Protein AF-H3Z9Z3-F1 (afdb_monomer_lite)

Organism: NCBI:txid1129374

Secondary structure (DSSP, 8-state):
----------TTHHHHHHHHH-SSTTHHHHHHHHHT--HHHHHHHHHTT---HHHHHHHHHHHHTT--SSGGGTT-EE-TTSPEEETTEEE-HHHHHHHHHHHHHHHHHHHHHHHHHHHHHHHHHSHHHHHHHHHHHHHHHHHHHHT--

Foldseek 3Di:
DPPPPPPDLDVCLLVLLCQVQNDDPCSLVVVCVVVVHDSVLSVCCNVVVPHDPVSSVVSVCVFAVNFDCDDQSVQWRQHPVRWIDHPVGIHHPVCVVCVVVVVVVVVVVVVVVVVVVVVVVCVCVDPVVVVVVVVVVVVVVVVVVVVVD

Structure (mmCIF, N/CA/C/O backbone):
data_AF-H3Z9Z3-F1
#
_entry.id   AF-H3Z9Z3-F1
#
loop_
_atom_site.group_PDB
_atom_site.id
_atom_site.type_symbol
_atom_site.label_atom_id
_atom_site.label_alt_id
_atom_site.label_comp_id
_atom_site.label_asym_id
_atom_site.label_entity_id
_atom_site.label_seq_id
_atom_site.pdbx_PDB_ins_code
_atom_site.Cartn_x
_atom_site.Cartn_y
_atom_site.Cartn_z
_atom_site.occupancy
_atom_site.B_iso_or_equiv
_atom_site.auth_seq_id
_atom_site.auth_comp_id
_atom_site.auth_asym_id
_atom_site.auth_atom_id
_atom_site.pdbx_PDB_model_num
ATOM 1 N N . MET A 1 1 ? -8.797 9.678 -35.493 1.00 38.34 1 MET A N 1
ATOM 2 C CA . MET A 1 1 ? -8.527 10.372 -34.212 1.00 38.34 1 MET A CA 1
ATOM 3 C C . MET A 1 1 ? -7.185 9.886 -33.661 1.00 38.34 1 MET A C 1
ATOM 5 O O . MET A 1 1 ? -7.120 8.778 -33.148 1.00 38.34 1 MET A O 1
ATOM 9 N N . LYS A 1 2 ? -6.082 10.631 -33.847 1.00 37.09 2 LYS A N 1
ATOM 10 C CA . LYS A 1 2 ? -4.779 10.261 -33.259 1.00 37.09 2 LYS A CA 1
ATOM 11 C C . LYS A 1 2 ? -4.826 10.615 -31.774 1.00 37.09 2 LYS A C 1
ATOM 13 O O . LYS A 1 2 ? -4.797 11.794 -31.435 1.00 37.09 2 LYS A O 1
ATOM 18 N N . LEU A 1 3 ? -4.938 9.612 -30.905 1.00 43.47 3 LEU A N 1
ATOM 19 C CA . LEU A 1 3 ? -4.758 9.795 -29.466 1.00 43.47 3 LEU A CA 1
ATOM 20 C C . LEU A 1 3 ? -3.343 10.339 -29.243 1.00 43.47 3 LEU A C 1
ATOM 22 O O . LEU A 1 3 ? -2.363 9.605 -29.350 1.00 43.47 3 LEU A O 1
ATOM 26 N N . GLN A 1 4 ? -3.229 11.642 -28.987 1.00 45.59 4 GLN A N 1
ATOM 27 C CA . GLN A 1 4 ? -1.973 12.241 -28.559 1.00 45.59 4 GLN A CA 1
ATOM 28 C C . GLN A 1 4 ? -1.723 11.794 -27.124 1.00 45.59 4 GLN A C 1
ATOM 30 O O . GLN A 1 4 ? -2.246 12.350 -26.159 1.00 45.59 4 GLN A O 1
ATOM 35 N N . LEU A 1 5 ? -0.954 10.720 -26.994 1.00 51.69 5 LEU A N 1
ATOM 36 C CA . LEU A 1 5 ? -0.520 10.193 -25.716 1.00 51.69 5 LEU A CA 1
ATOM 37 C C . LEU A 1 5 ? 0.495 11.182 -25.137 1.00 51.69 5 LEU A C 1
ATOM 39 O O . LEU A 1 5 ? 1.680 11.120 -25.461 1.00 51.69 5 LEU A O 1
ATOM 43 N N . LYS A 1 6 ? 0.027 12.132 -24.316 1.00 54.31 6 LYS A N 1
ATOM 44 C CA . LYS A 1 6 ? 0.922 13.041 -23.593 1.00 54.31 6 LYS A CA 1
ATOM 45 C C . LYS A 1 6 ? 1.891 12.200 -22.767 1.00 54.31 6 LYS A C 1
ATOM 47 O O . LYS A 1 6 ? 1.476 11.326 -22.003 1.00 54.31 6 LYS A O 1
ATOM 52 N N . LYS A 1 7 ? 3.186 12.456 -22.945 1.00 54.28 7 LYS A N 1
ATOM 53 C CA . LYS A 1 7 ? 4.236 11.853 -22.134 1.00 54.28 7 LYS A CA 1
ATOM 54 C C . LYS A 1 7 ? 4.130 12.455 -20.738 1.00 54.28 7 LYS A C 1
ATOM 56 O O . LYS A 1 7 ? 4.569 13.576 -20.513 1.00 54.28 7 LYS A O 1
ATOM 61 N N . GLN A 1 8 ? 3.483 11.741 -19.824 1.00 57.47 8 GLN A N 1
ATOM 62 C CA . GLN A 1 8 ? 3.612 12.058 -18.410 1.00 57.47 8 GLN A CA 1
ATOM 63 C C . GLN A 1 8 ? 5.041 11.700 -18.017 1.00 57.47 8 GLN A C 1
ATOM 65 O O . GLN A 1 8 ? 5.451 10.548 -18.148 1.00 57.47 8 GLN A O 1
ATOM 70 N N . VAL A 1 9 ? 5.820 12.709 -17.634 1.00 54.09 9 VAL A N 1
ATOM 71 C CA . VAL A 1 9 ? 7.149 12.512 -17.061 1.00 54.09 9 VAL A CA 1
ATOM 72 C C . VAL A 1 9 ? 6.914 12.072 -15.625 1.00 54.09 9 VAL A C 1
ATOM 74 O O . VAL A 1 9 ? 6.745 12.901 -14.737 1.00 54.09 9 VAL A O 1
ATOM 77 N N . LEU A 1 10 ? 6.790 10.764 -15.415 1.00 55.00 10 LEU A N 1
ATOM 78 C CA . LEU A 1 10 ? 6.836 10.211 -14.070 1.00 55.00 10 LEU A CA 1
ATOM 79 C C . LEU A 1 10 ? 8.318 10.122 -13.672 1.00 55.00 10 LEU A C 1
ATOM 81 O O . LEU A 1 10 ? 9.104 9.555 -14.435 1.00 55.00 10 LEU A O 1
ATOM 85 N N . PRO A 1 11 ? 8.724 10.680 -12.520 1.00 59.44 11 PRO A N 1
ATOM 86 C CA . PRO A 1 11 ? 10.130 10.738 -12.112 1.00 59.44 11 PRO A CA 1
ATOM 87 C C . PRO A 1 11 ? 10.759 9.359 -11.828 1.00 59.44 11 PRO A C 1
ATOM 89 O O . PRO A 1 11 ? 11.976 9.256 -11.712 1.00 59.44 11 PRO A O 1
ATOM 92 N N . GLU A 1 12 ? 9.967 8.288 -11.803 1.00 73.38 12 GLU A N 1
ATOM 93 C CA . GLU A 1 12 ? 10.332 6.982 -11.240 1.00 73.38 12 GLU A CA 1
ATOM 94 C C . GLU A 1 12 ? 10.665 5.902 -12.292 1.00 73.38 12 GLU A C 1
ATOM 96 O O . GLU A 1 12 ? 10.651 4.711 -11.980 1.00 73.38 12 GLU A O 1
ATOM 101 N N . PHE A 1 13 ? 10.956 6.243 -13.559 1.00 82.44 13 PHE A N 1
ATOM 102 C CA . PHE A 1 13 ? 11.245 5.201 -14.563 1.00 82.44 13 PHE A CA 1
ATOM 103 C C . PHE A 1 13 ? 12.455 4.337 -14.192 1.00 82.44 13 PHE A C 1
ATOM 105 O O . PHE A 1 13 ? 12.391 3.120 -14.359 1.00 82.44 13 PHE A O 1
ATOM 112 N N . ALA A 1 14 ? 13.513 4.924 -13.629 1.00 83.81 14 ALA A N 1
ATOM 113 C CA . ALA A 1 14 ? 14.660 4.165 -13.132 1.00 83.81 14 ALA A CA 1
ATOM 114 C C . ALA A 1 14 ? 14.273 3.140 -12.046 1.00 83.81 14 ALA A C 1
ATOM 116 O O . ALA A 1 14 ? 14.761 2.010 -12.067 1.00 83.81 14 ALA A O 1
ATOM 117 N N . GLU A 1 15 ? 13.359 3.495 -11.140 1.00 82.75 15 GLU A N 1
ATOM 118 C CA . GLU A 1 15 ? 12.882 2.603 -10.079 1.00 82.75 15 GLU A CA 1
ATOM 119 C C . GLU A 1 15 ? 12.026 1.468 -10.642 1.00 82.75 15 GLU A C 1
ATOM 121 O O . GLU A 1 15 ? 12.276 0.301 -10.340 1.00 82.75 15 GLU A O 1
ATOM 126 N N . MET A 1 16 ? 11.077 1.788 -11.530 1.00 83.50 16 MET A N 1
ATOM 127 C CA . MET A 1 16 ? 10.255 0.789 -12.227 1.00 83.50 16 MET A CA 1
ATOM 128 C C . MET A 1 16 ? 11.123 -0.187 -13.030 1.00 83.50 16 MET A C 1
ATOM 130 O O . MET A 1 16 ? 10.877 -1.394 -13.048 1.00 83.50 16 MET A O 1
ATOM 134 N N . TYR A 1 17 ? 12.162 0.339 -13.680 1.00 86.62 17 TYR A N 1
ATOM 135 C CA . TYR A 1 17 ? 13.111 -0.437 -14.464 1.00 86.62 17 TYR A CA 1
ATOM 136 C C . TYR A 1 17 ? 13.897 -1.418 -13.587 1.00 86.62 17 TYR A C 1
ATOM 138 O O . TYR A 1 17 ? 13.993 -2.599 -13.918 1.00 86.62 17 TYR A O 1
ATOM 146 N N . VAL A 1 18 ? 14.421 -0.960 -12.447 1.00 85.88 18 VAL A N 1
ATOM 147 C CA . VAL A 1 18 ? 15.134 -1.825 -11.492 1.00 85.88 18 VAL A CA 1
ATOM 148 C C . VAL A 1 18 ? 14.194 -2.847 -10.859 1.00 85.88 18 VAL A C 1
ATOM 150 O O . VAL A 1 18 ? 14.582 -4.000 -10.690 1.00 85.88 18 VAL A O 1
ATOM 153 N N . ALA A 1 19 ? 12.955 -2.466 -10.552 1.00 81.69 19 ALA A N 1
ATOM 154 C CA . ALA A 1 19 ? 11.967 -3.386 -10.004 1.00 81.69 19 ALA A CA 1
ATOM 155 C C . ALA A 1 19 ? 11.630 -4.532 -10.975 1.00 81.69 19 ALA A C 1
ATOM 157 O O . ALA A 1 19 ? 11.471 -5.668 -10.534 1.00 81.69 19 ALA A O 1
ATOM 158 N N . CYS A 1 20 ? 11.565 -4.259 -12.285 1.00 82.12 20 CYS A N 1
ATOM 159 C CA . CYS A 1 20 ? 11.244 -5.277 -13.290 1.00 82.12 20 CYS A CA 1
ATOM 160 C C . CYS A 1 20 ? 12.456 -6.128 -13.707 1.00 82.12 20 CYS A C 1
ATOM 162 O O . CYS A 1 20 ? 12.311 -7.331 -13.907 1.00 82.12 20 CYS A O 1
ATOM 164 N N . PHE A 1 21 ? 13.644 -5.529 -13.851 1.00 85.31 21 PHE A N 1
ATOM 165 C CA . PHE A 1 21 ? 14.823 -6.200 -14.432 1.00 85.31 21 PHE A CA 1
ATOM 166 C C . PHE A 1 21 ? 15.957 -6.481 -13.432 1.00 85.31 21 PHE A C 1
ATOM 168 O O . PHE A 1 21 ? 16.957 -7.107 -13.791 1.00 85.31 21 PHE A O 1
ATOM 175 N N . GLY A 1 22 ? 15.819 -6.044 -12.179 1.00 82.25 22 GLY A N 1
ATOM 176 C CA . GLY A 1 22 ? 16.787 -6.256 -11.104 1.00 82.25 22 GLY A CA 1
ATOM 177 C C . GLY A 1 22 ? 17.935 -5.238 -11.051 1.00 82.25 22 GLY A C 1
ATOM 178 O O . GLY A 1 22 ? 18.039 -4.301 -11.844 1.00 82.25 22 GLY A O 1
ATOM 179 N N . VAL A 1 23 ? 18.817 -5.428 -10.062 1.00 76.62 23 VAL A N 1
ATOM 180 C CA . VAL A 1 23 ? 19.912 -4.494 -9.716 1.00 76.62 23 VAL A CA 1
ATOM 181 C C . VAL A 1 23 ? 21.252 -4.874 -10.378 1.00 76.62 23 VAL A C 1
ATOM 183 O O . VAL A 1 23 ? 22.066 -4.003 -10.680 1.00 76.62 23 VAL A O 1
ATOM 186 N N . TRP A 1 24 ? 21.469 -6.169 -10.634 1.00 70.44 24 TRP A N 1
ATOM 187 C CA . TRP A 1 24 ? 22.733 -6.783 -11.078 1.00 70.44 24 TRP A CA 1
ATOM 188 C C . TRP A 1 24 ? 23.035 -6.552 -12.581 1.00 70.44 24 TRP A C 1
ATOM 190 O O . TRP A 1 24 ? 22.131 -6.198 -13.342 1.00 70.44 24 TRP A O 1
ATOM 200 N N . PRO A 1 25 ? 24.292 -6.730 -13.060 1.00 76.38 25 PRO A N 1
ATOM 201 C CA . PRO A 1 25 ? 24.824 -6.055 -14.258 1.00 76.38 25 PRO A CA 1
ATOM 202 C C . PRO A 1 25 ? 24.128 -6.410 -15.577 1.00 76.38 25 PRO A C 1
ATOM 204 O O . PRO A 1 25 ? 24.308 -5.719 -16.573 1.00 76.38 25 PRO A O 1
ATOM 207 N N . LYS A 1 26 ? 23.301 -7.459 -15.591 1.00 83.75 26 LYS A N 1
ATOM 208 C CA . LYS A 1 26 ? 22.550 -7.912 -16.767 1.00 83.75 26 LYS A CA 1
ATOM 209 C C . LYS A 1 26 ? 21.200 -7.206 -16.958 1.00 83.75 26 LYS A C 1
ATOM 211 O O . LYS A 1 26 ? 20.513 -7.520 -17.925 1.00 83.75 26 LYS A O 1
ATOM 216 N N . LYS A 1 27 ? 20.819 -6.248 -16.101 1.00 86.69 27 LYS A N 1
ATOM 217 C CA . LYS A 1 27 ? 19.531 -5.529 -16.203 1.00 86.69 27 LYS A CA 1
ATOM 218 C C . LYS A 1 27 ? 19.295 -4.890 -17.579 1.00 86.69 27 LYS A C 1
ATOM 220 O O . LYS A 1 27 ? 18.191 -4.961 -18.107 1.00 86.69 27 LYS A O 1
ATOM 225 N N . HIS A 1 28 ? 20.342 -4.331 -18.195 1.00 90.94 28 HIS A N 1
ATOM 226 C CA . HIS A 1 28 ? 20.244 -3.699 -19.514 1.00 90.94 28 HIS A CA 1
ATOM 227 C C . HIS A 1 28 ? 20.055 -4.714 -20.632 1.00 90.94 28 HIS A C 1
ATOM 229 O O . HIS A 1 28 ? 19.217 -4.499 -21.504 1.00 90.94 28 HIS A O 1
ATOM 235 N N . LYS A 1 29 ? 20.771 -5.839 -20.564 1.00 90.50 29 LYS A N 1
ATOM 236 C CA . LYS A 1 29 ? 20.614 -6.956 -21.493 1.00 90.50 29 LYS A CA 1
ATOM 237 C C . LYS A 1 29 ? 19.209 -7.561 -21.424 1.00 90.50 29 LYS A C 1
ATOM 239 O O . LYS A 1 29 ? 18.590 -7.759 -22.461 1.00 90.50 29 LYS A O 1
ATOM 244 N N . LEU A 1 30 ? 18.688 -7.782 -20.216 1.00 88.69 30 LEU A N 1
ATOM 245 C CA . LEU A 1 30 ? 17.333 -8.306 -20.007 1.00 88.69 30 LEU A CA 1
ATOM 246 C C . LEU A 1 30 ? 16.264 -7.349 -20.543 1.00 88.69 30 LEU A C 1
ATOM 248 O O . LEU A 1 30 ? 15.350 -7.772 -21.242 1.00 88.69 30 LEU A O 1
ATOM 252 N N . ALA A 1 31 ? 16.397 -6.050 -20.274 1.00 89.00 31 ALA A N 1
ATOM 253 C CA . ALA A 1 31 ? 15.475 -5.056 -20.811 1.00 89.00 31 ALA A CA 1
ATOM 254 C C . ALA A 1 31 ? 15.570 -4.931 -22.341 1.00 89.00 31 ALA A C 1
ATOM 256 O O . ALA A 1 31 ? 14.557 -4.732 -23.006 1.00 89.00 31 ALA A O 1
ATOM 257 N N . ALA A 1 32 ? 16.775 -5.033 -22.902 1.00 91.69 32 ALA A N 1
ATOM 258 C CA . ALA A 1 32 ? 17.015 -4.999 -24.341 1.00 91.69 32 ALA A CA 1
ATOM 259 C C . ALA A 1 32 ? 16.338 -6.174 -25.057 1.00 91.69 32 ALA A C 1
ATOM 261 O O . ALA A 1 32 ? 15.613 -5.960 -26.026 1.00 91.69 32 ALA A O 1
ATOM 262 N N . GLU A 1 33 ? 16.507 -7.385 -24.526 1.00 91.88 33 GLU A N 1
ATOM 263 C CA . GLU A 1 33 ? 15.835 -8.596 -25.004 1.00 91.88 33 GLU A CA 1
ATOM 264 C C . GLU A 1 33 ? 14.312 -8.482 -24.867 1.00 91.88 33 GLU A C 1
ATOM 266 O O . GLU A 1 33 ? 13.584 -8.744 -25.821 1.00 91.88 33 GLU A O 1
ATOM 271 N N . PHE A 1 34 ? 13.834 -7.987 -23.722 1.00 89.25 34 PHE A N 1
ATOM 272 C CA . PHE A 1 34 ? 12.409 -7.817 -23.455 1.00 89.25 34 PHE A CA 1
ATOM 273 C C . PHE A 1 34 ? 11.728 -6.815 -24.406 1.00 89.25 34 PHE A C 1
ATOM 275 O O . PHE A 1 34 ? 10.650 -7.080 -24.934 1.00 89.25 34 PHE A O 1
ATOM 282 N N . PHE A 1 35 ? 12.342 -5.650 -24.629 1.00 89.50 35 PHE A N 1
ATOM 283 C CA . PHE A 1 35 ? 11.778 -4.599 -25.483 1.00 89.50 35 PHE A CA 1
ATOM 284 C C . PHE A 1 35 ? 12.150 -4.737 -26.966 1.00 89.50 35 PHE A C 1
ATOM 286 O O . PHE A 1 35 ? 11.664 -3.945 -27.774 1.00 89.50 35 PHE A O 1
ATOM 293 N N . GLY A 1 36 ? 13.016 -5.688 -27.329 1.00 90.69 36 GLY A N 1
ATOM 294 C CA . GLY A 1 36 ? 13.527 -5.839 -28.694 1.00 90.69 36 GLY A CA 1
ATOM 295 C C . GLY A 1 36 ? 14.378 -4.650 -29.156 1.00 90.69 36 GLY A C 1
ATOM 296 O O . GLY A 1 36 ? 14.316 -4.256 -30.320 1.00 90.69 36 GLY A O 1
ATOM 297 N N . VAL A 1 37 ? 15.141 -4.034 -28.246 1.00 92.94 37 VAL A N 1
ATOM 298 C CA . VAL A 1 37 ? 16.008 -2.874 -28.531 1.00 92.94 37 VAL A CA 1
ATOM 299 C C . VAL A 1 37 ? 17.470 -3.189 -28.239 1.00 92.94 37 VAL A C 1
ATOM 301 O O . VAL A 1 37 ? 17.782 -4.160 -27.564 1.00 92.94 37 VAL A O 1
ATOM 304 N N . SER A 1 38 ? 18.394 -2.349 -28.713 1.00 94.31 38 SER A N 1
ATOM 305 C CA . SER A 1 38 ? 19.811 -2.511 -28.367 1.00 94.31 38 SER A CA 1
ATOM 306 C C . SER A 1 38 ? 20.071 -2.259 -26.874 1.00 94.31 38 SER A C 1
ATOM 308 O O . SER A 1 38 ? 19.425 -1.412 -26.247 1.00 94.31 38 SER A O 1
ATOM 310 N N . GLU A 1 39 ? 21.083 -2.925 -26.315 1.00 93.00 39 GLU A N 1
ATOM 311 C CA . GLU A 1 39 ? 21.508 -2.718 -24.923 1.00 93.00 39 GLU A CA 1
ATOM 312 C C . GLU A 1 39 ? 21.914 -1.263 -24.649 1.00 93.00 39 GLU A C 1
ATOM 314 O O . GLU A 1 39 ? 21.585 -0.711 -23.602 1.00 93.00 39 GLU A O 1
ATOM 319 N N . GLN A 1 40 ? 22.535 -0.593 -25.624 1.00 92.06 40 GLN A N 1
ATOM 320 C CA . GLN A 1 40 ? 22.866 0.830 -25.524 1.00 92.06 40 GLN A CA 1
ATOM 321 C C . GLN A 1 40 ? 21.616 1.711 -25.436 1.00 92.06 40 GLN A C 1
ATOM 323 O O . GLN A 1 40 ? 21.590 2.676 -24.673 1.00 92.06 40 GLN A O 1
ATOM 328 N N . THR A 1 41 ? 20.559 1.380 -26.184 1.00 92.38 41 THR A N 1
ATOM 329 C CA . THR A 1 41 ? 19.275 2.090 -26.098 1.00 92.38 41 THR A CA 1
ATOM 330 C C . THR A 1 41 ? 18.642 1.903 -24.722 1.00 92.38 41 THR A C 1
ATOM 332 O O . THR A 1 41 ? 18.231 2.886 -24.104 1.00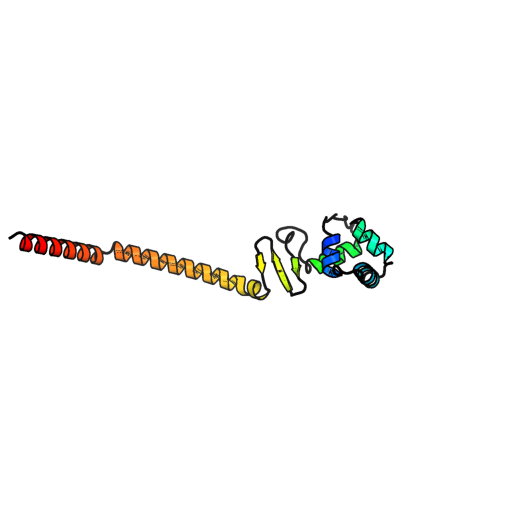 92.38 41 THR A O 1
ATOM 335 N N . ALA A 1 42 ? 18.624 0.670 -24.212 1.00 90.19 42 ALA A N 1
ATOM 336 C CA . ALA A 1 42 ? 18.098 0.362 -22.885 1.00 90.19 42 ALA A CA 1
ATOM 337 C C . ALA A 1 42 ? 18.897 1.062 -21.768 1.00 90.19 42 ALA A C 1
ATOM 339 O O . ALA A 1 42 ? 18.307 1.620 -20.841 1.00 90.19 42 ALA A O 1
ATOM 340 N N . LYS A 1 43 ? 20.230 1.097 -21.888 1.00 91.25 43 LYS A N 1
ATOM 341 C CA . LYS A 1 43 ? 21.127 1.830 -20.986 1.00 91.25 43 LYS A CA 1
ATOM 342 C C . LYS A 1 43 ? 20.850 3.334 -21.016 1.00 91.25 43 LYS A C 1
ATOM 344 O O . LYS A 1 43 ? 20.633 3.931 -19.965 1.00 91.25 43 LYS A O 1
ATOM 349 N N . ARG A 1 44 ? 20.746 3.931 -22.208 1.00 91.31 44 ARG A N 1
ATOM 350 C CA . ARG A 1 44 ? 20.417 5.356 -22.370 1.00 91.31 44 ARG A CA 1
ATOM 351 C C . ARG A 1 44 ? 19.075 5.702 -21.729 1.00 91.31 44 ARG A C 1
ATOM 353 O O . ARG A 1 44 ? 18.981 6.734 -21.071 1.00 91.31 44 ARG A O 1
ATOM 360 N N . TRP A 1 45 ? 18.043 4.873 -21.902 1.00 90.56 45 TRP A N 1
ATOM 361 C CA . TRP A 1 45 ? 16.736 5.103 -21.273 1.00 90.56 45 TRP A CA 1
ATOM 362 C C . TRP A 1 45 ? 16.824 5.154 -19.750 1.00 90.56 45 TRP A C 1
ATOM 364 O O . TRP A 1 45 ? 16.204 6.025 -19.147 1.00 90.56 45 TRP A O 1
ATOM 374 N N . TYR A 1 46 ? 17.606 4.251 -19.156 1.00 88.38 46 TYR A N 1
ATOM 375 C CA . TYR A 1 46 ? 17.838 4.203 -17.716 1.00 88.38 46 TYR A CA 1
ATOM 376 C C . TYR A 1 46 ? 18.612 5.434 -17.217 1.00 88.38 46 TYR A C 1
ATOM 378 O O . TYR A 1 46 ? 18.171 6.090 -16.281 1.00 88.38 46 TYR A O 1
ATOM 386 N N . GLU A 1 47 ? 19.722 5.790 -17.868 1.00 88.56 47 GLU A N 1
ATOM 387 C CA . GLU A 1 47 ? 20.587 6.904 -17.441 1.00 88.56 47 GLU A CA 1
ATOM 388 C C . GLU A 1 47 ? 19.937 8.279 -17.627 1.00 88.56 47 GLU A C 1
ATOM 390 O O . GLU A 1 47 ? 20.082 9.162 -16.788 1.00 88.56 47 GLU A O 1
ATOM 395 N N . THR A 1 48 ? 19.208 8.469 -18.728 1.00 87.75 48 THR A N 1
ATOM 396 C CA . THR A 1 48 ? 18.579 9.760 -19.060 1.00 87.75 48 THR A CA 1
ATOM 397 C C . THR A 1 48 ? 17.158 9.901 -18.514 1.00 87.75 48 THR A C 1
ATOM 399 O O . THR A 1 48 ? 16.525 10.930 -18.740 1.00 87.75 48 THR A O 1
ATOM 402 N N . ASN A 1 49 ? 16.633 8.864 -17.847 1.00 84.62 49 ASN A N 1
ATOM 403 C CA . ASN A 1 49 ? 15.241 8.762 -17.394 1.00 84.62 49 ASN A CA 1
ATOM 404 C C . ASN A 1 49 ? 14.213 9.092 -18.503 1.00 84.62 49 ASN A C 1
ATOM 406 O O . ASN A 1 49 ? 13.127 9.613 -18.250 1.00 84.62 49 ASN A O 1
ATOM 410 N N . ASN A 1 50 ? 14.575 8.826 -19.765 1.00 85.19 50 ASN A N 1
ATOM 411 C CA . ASN A 1 50 ? 13.842 9.273 -20.948 1.00 85.19 50 ASN A CA 1
ATOM 412 C C . ASN A 1 50 ? 13.544 8.102 -21.907 1.00 85.19 50 ASN A C 1
ATOM 414 O O . ASN A 1 50 ? 14.086 8.039 -23.015 1.00 85.19 50 ASN A O 1
ATOM 418 N N . PRO A 1 51 ? 12.679 7.156 -21.507 1.00 86.44 51 PRO A N 1
ATOM 419 C CA . PRO A 1 51 ? 12.309 6.008 -22.332 1.00 86.44 51 PRO A CA 1
ATOM 420 C C . PRO A 1 51 ? 11.384 6.364 -23.499 1.00 86.44 51 PRO A C 1
ATOM 422 O O . PRO A 1 51 ? 10.785 7.450 -23.556 1.00 86.44 51 PRO A O 1
ATOM 425 N N . SER A 1 52 ? 11.192 5.391 -24.397 1.00 86.00 52 SER A N 1
ATOM 426 C CA . SER A 1 52 ? 10.078 5.410 -25.348 1.00 86.00 52 SER A CA 1
ATOM 427 C C . SER A 1 52 ? 8.727 5.376 -24.614 1.00 86.00 52 SER A C 1
ATOM 429 O O . SER A 1 52 ? 8.601 4.821 -23.521 1.00 86.00 52 SER A O 1
ATOM 431 N N . LEU A 1 53 ? 7.688 5.960 -25.221 1.00 83.31 53 LEU A N 1
ATOM 432 C CA . LEU A 1 53 ? 6.327 5.978 -24.660 1.00 83.31 53 LEU A CA 1
ATOM 433 C C . LEU A 1 53 ? 5.770 4.567 -24.416 1.00 83.31 53 LEU A C 1
ATOM 435 O O . LEU A 1 53 ? 5.048 4.355 -23.444 1.00 83.31 53 LEU A O 1
ATOM 439 N N . VAL A 1 54 ? 6.114 3.617 -25.288 1.00 84.00 54 VAL A N 1
ATOM 440 C CA . VAL A 1 54 ? 5.691 2.215 -25.181 1.00 84.00 54 VAL A CA 1
ATOM 441 C C . VAL A 1 54 ? 6.366 1.547 -23.985 1.00 84.00 54 VAL A C 1
ATOM 443 O O . VAL A 1 54 ? 5.669 0.999 -23.135 1.00 84.00 54 VAL A O 1
ATOM 446 N N . ALA A 1 55 ? 7.693 1.669 -23.865 1.00 86.31 55 ALA A N 1
ATOM 447 C CA . ALA A 1 55 ? 8.439 1.092 -22.747 1.00 86.31 55 ALA A CA 1
ATOM 448 C C . ALA A 1 55 ? 8.000 1.685 -21.403 1.00 86.31 55 ALA A C 1
ATOM 450 O O . ALA A 1 55 ? 7.811 0.953 -20.434 1.00 86.31 55 ALA A O 1
ATOM 451 N N . HIS A 1 56 ? 7.761 2.999 -21.365 1.00 85.31 56 HIS A N 1
ATOM 452 C CA . HIS A 1 56 ? 7.235 3.669 -20.181 1.00 85.31 56 HIS A CA 1
ATOM 453 C C . HIS A 1 56 ? 5.888 3.077 -19.756 1.00 85.31 56 HIS A C 1
ATOM 455 O O . HIS A 1 56 ? 5.750 2.619 -18.630 1.00 85.31 56 HIS A O 1
ATOM 461 N N . ARG A 1 57 ? 4.902 3.036 -20.663 1.00 81.19 57 ARG A N 1
ATOM 462 C CA . ARG A 1 57 ? 3.563 2.499 -20.369 1.00 81.19 57 ARG A CA 1
ATOM 463 C C . ARG A 1 57 ? 3.606 1.056 -19.906 1.00 81.19 57 ARG A C 1
ATOM 465 O O . ARG A 1 57 ? 2.907 0.716 -18.959 1.00 81.19 57 ARG A O 1
ATOM 472 N N . TYR A 1 58 ? 4.417 0.240 -20.568 1.00 84.19 58 TYR A N 1
ATOM 473 C CA . TYR A 1 58 ? 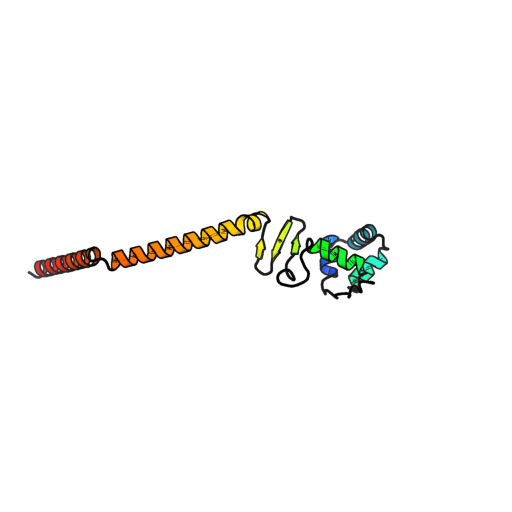4.552 -1.161 -20.214 1.00 84.19 58 TYR A CA 1
ATOM 474 C C . TYR A 1 58 ? 5.059 -1.318 -18.780 1.00 84.19 58 TYR A C 1
ATOM 476 O O . TYR A 1 58 ? 4.404 -1.968 -17.973 1.00 84.19 58 TYR A O 1
ATOM 484 N N . LEU A 1 59 ? 6.167 -0.656 -18.431 1.00 84.44 59 LEU A N 1
ATOM 485 C CA . LEU A 1 59 ? 6.713 -0.736 -17.074 1.00 84.44 59 LEU A CA 1
ATOM 486 C C . LEU A 1 59 ? 5.776 -0.134 -16.041 1.00 84.44 59 LEU A C 1
ATOM 488 O O . LEU A 1 59 ? 5.646 -0.689 -14.961 1.00 84.44 59 LEU A O 1
ATOM 492 N N . THR A 1 60 ? 5.070 0.945 -16.371 1.00 80.38 60 THR A N 1
ATOM 493 C CA . THR A 1 60 ? 4.055 1.508 -15.480 1.00 80.38 60 THR A CA 1
ATOM 494 C C . THR A 1 60 ? 2.950 0.497 -15.172 1.00 80.38 60 THR A C 1
ATOM 496 O O . THR A 1 60 ? 2.574 0.335 -14.014 1.00 80.38 60 THR A O 1
ATOM 499 N N . VAL A 1 61 ? 2.444 -0.204 -16.189 1.00 79.19 61 VAL A N 1
ATOM 500 C CA . VAL A 1 61 ? 1.416 -1.238 -16.015 1.00 79.19 61 VAL A CA 1
ATOM 501 C C . VAL A 1 61 ? 1.962 -2.422 -15.224 1.00 79.19 61 VAL A C 1
ATOM 503 O O . VAL A 1 61 ? 1.294 -2.895 -14.306 1.00 79.19 61 VAL A O 1
ATOM 506 N N . HIS A 1 62 ? 3.174 -2.866 -15.547 1.00 77.25 62 HIS A N 1
ATOM 507 C CA . HIS A 1 62 ? 3.791 -4.040 -14.942 1.00 77.25 62 HIS A CA 1
ATOM 508 C C . HIS A 1 62 ? 4.216 -3.807 -13.486 1.00 77.25 62 HIS A C 1
ATOM 510 O O . HIS A 1 62 ? 4.082 -4.700 -12.658 1.00 77.25 62 HIS A O 1
ATOM 516 N N . TYR A 1 63 ? 4.699 -2.607 -13.164 1.00 77.06 63 TYR A N 1
ATOM 517 C CA . TYR A 1 63 ? 5.109 -2.219 -11.815 1.00 77.06 63 TYR A CA 1
ATOM 518 C C . TYR A 1 63 ? 3.916 -1.917 -10.899 1.00 77.06 63 TYR A C 1
ATOM 520 O O . TYR A 1 63 ? 3.999 -2.109 -9.690 1.00 77.06 63 TYR A O 1
ATOM 528 N N . ARG A 1 64 ? 2.801 -1.421 -11.454 1.00 74.44 64 ARG A N 1
ATOM 529 C CA . ARG A 1 64 ? 1.616 -1.028 -10.670 1.00 74.44 64 ARG A CA 1
ATOM 530 C C . ARG A 1 64 ? 0.481 -2.047 -10.713 1.00 74.44 64 ARG A C 1
ATOM 532 O O . ARG A 1 64 ? -0.514 -1.836 -10.031 1.00 74.44 64 ARG A O 1
ATOM 539 N N . GLY A 1 65 ? 0.586 -3.103 -11.519 1.00 73.12 65 GLY A N 1
ATOM 540 C CA . GLY A 1 65 ? -0.463 -4.114 -11.672 1.00 73.12 65 GLY A CA 1
ATOM 541 C C . GLY A 1 65 ? -1.775 -3.546 -12.227 1.00 73.12 65 GLY A C 1
ATOM 542 O O . GLY A 1 65 ? -2.836 -3.814 -11.676 1.00 73.12 65 GLY A O 1
ATOM 543 N N . TYR A 1 66 ? -1.714 -2.737 -13.294 1.00 74.38 66 TYR A N 1
ATOM 544 C CA . TYR A 1 66 ? -2.874 -2.074 -13.937 1.00 74.38 66 TYR A CA 1
ATOM 545 C C . TYR A 1 66 ? -3.628 -1.031 -13.087 1.00 74.38 66 TYR A C 1
ATOM 547 O O . TYR A 1 66 ? -4.670 -0.530 -13.517 1.00 74.38 66 TYR A O 1
ATOM 555 N N . LEU A 1 67 ? -3.114 -0.650 -11.913 1.00 81.06 67 LEU A N 1
ATOM 556 C CA . LEU A 1 67 ? -3.750 0.379 -11.089 1.00 81.06 67 LEU A CA 1
ATOM 557 C C . LEU A 1 67 ? -3.765 1.755 -11.787 1.00 81.06 67 LEU A C 1
ATOM 559 O O . LEU A 1 67 ? -2.756 2.146 -12.388 1.00 81.06 67 LEU A O 1
ATOM 563 N N . PRO A 1 68 ? -4.867 2.528 -11.678 1.00 78.44 68 PRO A N 1
ATOM 564 C CA . PRO A 1 68 ? -4.953 3.865 -12.255 1.00 78.44 68 PRO A CA 1
ATOM 565 C C . PRO A 1 68 ? -3.830 4.796 -11.783 1.00 78.44 68 PRO A C 1
ATOM 567 O O . PRO A 1 68 ? -3.408 4.765 -10.626 1.00 78.44 68 PRO A O 1
ATOM 570 N N . LEU A 1 69 ? -3.385 5.674 -12.686 1.00 70.50 69 LEU A N 1
ATOM 571 C CA . LEU A 1 69 ? -2.363 6.695 -12.412 1.00 70.50 69 LEU A CA 1
ATOM 572 C C . LEU A 1 69 ? -2.908 7.943 -11.712 1.00 70.50 69 LEU A C 1
ATOM 574 O O . LEU A 1 69 ? -2.151 8.855 -11.400 1.00 70.50 69 LEU A O 1
ATOM 578 N N . THR A 1 70 ? -4.218 8.011 -11.496 1.00 78.12 70 THR A N 1
ATOM 579 C CA . THR A 1 70 ? -4.908 9.189 -10.977 1.00 78.12 70 THR A CA 1
ATOM 580 C C . THR A 1 70 ? -5.771 8.835 -9.769 1.00 78.12 70 THR A C 1
ATOM 582 O O . THR A 1 70 ? -6.158 7.682 -9.561 1.00 78.12 70 THR A O 1
ATOM 585 N N . GLY A 1 71 ? -6.087 9.850 -8.963 1.00 79.75 71 GLY A N 1
ATOM 586 C CA . GLY A 1 71 ? -6.955 9.708 -7.795 1.00 79.75 71 GLY A CA 1
ATOM 587 C C . GLY A 1 71 ? -6.297 8.929 -6.654 1.00 79.75 71 GLY A C 1
ATOM 588 O O . GLY A 1 71 ? -5.083 8.975 -6.471 1.00 79.75 71 GLY A O 1
ATOM 589 N N . ALA A 1 72 ? -7.103 8.196 -5.883 1.00 80.88 72 ALA A N 1
ATOM 590 C CA . ALA A 1 72 ? -6.646 7.481 -4.685 1.00 80.88 72 ALA A CA 1
ATOM 591 C C . ALA A 1 72 ? -5.606 6.378 -4.968 1.00 80.88 72 ALA A C 1
ATOM 593 O O . ALA A 1 72 ? -4.871 5.980 -4.071 1.00 80.88 72 ALA A O 1
ATOM 594 N N . TRP A 1 73 ? -5.516 5.905 -6.214 1.00 82.62 73 TRP A N 1
ATOM 595 C CA . TRP A 1 73 ? -4.589 4.850 -6.622 1.00 82.62 73 TRP A CA 1
ATOM 596 C C . TRP A 1 73 ? -3.200 5.363 -6.988 1.00 82.62 73 TRP A C 1
ATOM 598 O O . TRP A 1 73 ? -2.299 4.551 -7.182 1.00 82.62 73 TRP A O 1
ATOM 608 N N . GLN A 1 74 ? -2.999 6.684 -7.082 1.00 80.44 74 GLN A N 1
ATOM 609 C CA . GLN A 1 74 ? -1.771 7.270 -7.629 1.00 80.44 74 GLN A CA 1
ATOM 610 C C . GLN A 1 74 ? -0.497 6.828 -6.888 1.00 80.44 74 GLN A C 1
ATOM 612 O O . GLN A 1 74 ? 0.534 6.653 -7.533 1.00 80.44 74 GLN A O 1
ATOM 617 N N . PHE A 1 75 ? -0.599 6.529 -5.592 1.00 81.88 75 PHE A N 1
ATOM 618 C CA . PHE A 1 75 ? 0.505 6.078 -4.738 1.00 81.88 75 PHE A CA 1
ATOM 619 C C . PHE A 1 75 ? 0.427 4.590 -4.358 1.00 81.88 75 PHE A C 1
ATOM 621 O O . PHE A 1 75 ? 1.132 4.143 -3.456 1.00 81.88 75 PHE A O 1
ATOM 628 N N . CYS A 1 76 ? -0.447 3.825 -5.012 1.00 85.31 76 CYS A N 1
ATOM 629 C CA . CYS A 1 76 ? -0.585 2.393 -4.783 1.00 85.31 76 CYS A CA 1
ATOM 630 C C . CYS A 1 76 ? 0.200 1.601 -5.834 1.00 85.31 76 CYS A C 1
ATOM 632 O O . CYS A 1 76 ? 0.253 1.986 -7.007 1.00 85.31 76 CYS A O 1
ATOM 634 N N . ARG A 1 77 ? 0.763 0.461 -5.427 1.00 85.19 77 ARG A N 1
ATOM 635 C CA . ARG A 1 77 ? 1.411 -0.505 -6.328 1.00 85.19 77 ARG A CA 1
ATOM 636 C C . ARG A 1 77 ? 1.156 -1.932 -5.857 1.00 85.19 77 ARG A C 1
ATOM 638 O O . ARG A 1 77 ? 0.992 -2.153 -4.661 1.00 85.19 77 ARG A O 1
ATOM 645 N N . ILE A 1 78 ? 1.150 -2.878 -6.786 1.00 85.00 78 ILE A N 1
ATOM 646 C CA . ILE A 1 78 ? 1.069 -4.310 -6.487 1.00 85.00 78 ILE A CA 1
ATOM 647 C C . ILE A 1 78 ? 2.448 -4.895 -6.763 1.00 85.00 78 ILE A C 1
ATOM 649 O O . ILE A 1 78 ? 3.002 -4.660 -7.837 1.00 85.00 78 ILE A O 1
ATOM 653 N N . ASP A 1 79 ? 3.026 -5.585 -5.786 1.00 81.12 79 ASP A N 1
ATOM 654 C CA . ASP A 1 79 ? 4.322 -6.230 -5.967 1.00 81.12 79 ASP A CA 1
ATOM 655 C C . ASP A 1 79 ? 4.214 -7.532 -6.783 1.00 81.12 79 ASP A C 1
ATOM 657 O O . ASP A 1 79 ? 3.137 -7.984 -7.177 1.00 81.12 79 ASP A O 1
ATOM 661 N N . LYS A 1 80 ? 5.367 -8.150 -7.046 1.00 74.19 80 LYS A N 1
ATOM 662 C CA . LYS A 1 80 ? 5.458 -9.433 -7.759 1.00 74.19 80 LYS A CA 1
ATOM 663 C C . LYS A 1 80 ? 4.785 -10.596 -7.015 1.00 74.19 80 LYS A C 1
ATOM 665 O O . LYS A 1 80 ? 4.430 -11.582 -7.652 1.00 74.19 80 LYS A O 1
ATOM 670 N N . ASP A 1 81 ? 4.644 -10.484 -5.696 1.00 81.75 81 ASP A N 1
ATOM 671 C CA . ASP A 1 81 ? 4.087 -11.507 -4.813 1.00 81.75 81 ASP A CA 1
ATOM 672 C C . ASP A 1 81 ? 2.557 -11.324 -4.654 1.00 81.75 81 ASP A C 1
ATOM 674 O O . ASP A 1 81 ? 1.894 -12.085 -3.950 1.00 81.75 81 ASP A O 1
ATOM 678 N N . GLY A 1 82 ? 1.971 -10.347 -5.362 1.00 79.94 82 GLY A N 1
ATOM 679 C CA . GLY A 1 82 ? 0.536 -10.063 -5.386 1.00 79.94 82 GLY A CA 1
ATOM 680 C C . GLY A 1 82 ? 0.050 -9.215 -4.209 1.00 79.94 82 GLY A C 1
ATOM 681 O O . GLY A 1 82 ? -1.156 -9.131 -3.965 1.00 79.94 82 GLY A O 1
ATOM 682 N N . ILE A 1 83 ? 0.966 -8.589 -3.474 1.00 87.88 83 ILE A N 1
ATOM 683 C CA . ILE A 1 83 ? 0.683 -7.773 -2.300 1.00 87.88 83 ILE A CA 1
ATOM 684 C C . ILE A 1 83 ? 0.474 -6.310 -2.708 1.00 87.88 83 ILE A C 1
ATOM 686 O O . ILE A 1 83 ? 1.271 -5.711 -3.434 1.00 87.88 83 ILE A O 1
ATOM 690 N N . LEU A 1 84 ? -0.612 -5.708 -2.217 1.00 89.38 84 LEU A N 1
ATOM 691 C CA . LEU A 1 84 ? -0.943 -4.310 -2.463 1.00 89.38 84 LEU A CA 1
ATOM 692 C C . LEU A 1 84 ? -0.235 -3.413 -1.443 1.00 89.38 84 LEU A C 1
ATOM 694 O O . LEU A 1 84 ? -0.541 -3.430 -0.252 1.00 89.38 84 LEU A O 1
ATOM 698 N N . HIS A 1 85 ? 0.660 -2.560 -1.921 1.00 88.38 85 HIS A N 1
ATOM 699 C CA . HIS A 1 85 ? 1.235 -1.474 -1.140 1.00 88.38 85 HIS A CA 1
ATOM 700 C C . HIS A 1 85 ? 0.393 -0.213 -1.309 1.00 88.38 85 HIS A C 1
ATOM 702 O O . HIS A 1 85 ? 0.160 0.250 -2.428 1.00 88.38 85 HIS A O 1
ATOM 708 N N . THR A 1 86 ? -0.021 0.362 -0.186 1.00 89.38 86 THR A N 1
ATOM 709 C CA . THR A 1 86 ? -0.733 1.640 -0.106 1.00 89.38 86 THR A CA 1
ATOM 710 C C . THR A 1 86 ? 0.072 2.627 0.750 1.00 89.38 86 THR A C 1
ATOM 712 O O . THR A 1 86 ? 0.918 2.197 1.538 1.00 89.38 86 THR A O 1
ATOM 715 N N . PRO A 1 87 ? -0.215 3.941 0.690 1.00 88.06 87 PRO A N 1
ATOM 716 C CA . PRO A 1 87 ? 0.404 4.927 1.586 1.00 88.06 87 PRO A CA 1
ATOM 717 C C . PRO A 1 87 ? 0.184 4.660 3.080 1.00 88.06 87 PRO A C 1
ATOM 719 O O . PRO A 1 87 ? 0.913 5.185 3.914 1.00 88.06 87 PRO A O 1
ATOM 722 N N . HIS A 1 88 ? -0.835 3.870 3.423 1.00 87.75 88 HIS A N 1
ATOM 723 C CA . HIS A 1 88 ? -1.241 3.600 4.801 1.00 87.75 88 HIS A CA 1
ATOM 724 C C . HIS A 1 88 ? -0.797 2.223 5.303 1.00 87.75 88 HIS A C 1
ATOM 726 O O . HIS A 1 88 ? -1.082 1.872 6.445 1.00 87.75 88 HIS A O 1
ATOM 732 N N . GLY A 1 89 ? -0.115 1.441 4.465 1.00 89.56 89 GLY A N 1
ATOM 733 C CA . GLY A 1 89 ? 0.332 0.101 4.811 1.00 89.56 89 GLY A CA 1
ATOM 734 C C . GLY A 1 89 ? 0.170 -0.892 3.672 1.00 89.56 89 GLY A C 1
ATOM 735 O O . GLY A 1 89 ? -0.072 -0.537 2.516 1.00 89.56 89 GLY A O 1
ATOM 736 N N . VAL A 1 90 ? 0.329 -2.160 4.022 1.00 91.56 90 VAL A N 1
ATOM 737 C CA . VAL A 1 90 ? 0.393 -3.276 3.084 1.00 91.56 90 VAL A CA 1
ATOM 738 C C . VAL A 1 90 ? -0.852 -4.144 3.254 1.00 91.56 90 VAL A C 1
ATOM 740 O O . VAL A 1 90 ? -1.266 -4.407 4.381 1.00 91.56 90 VAL A O 1
ATOM 743 N N . CYS A 1 91 ? -1.463 -4.566 2.149 1.00 90.25 91 CYS A N 1
ATOM 744 C CA . CYS A 1 91 ? -2.671 -5.385 2.141 1.00 90.25 91 CYS A CA 1
ATOM 745 C C . CYS A 1 91 ? -2.470 -6.614 1.258 1.00 90.25 91 CYS A C 1
ATOM 747 O O . CYS A 1 91 ? -2.121 -6.499 0.081 1.00 90.25 91 CYS A O 1
ATOM 749 N N . SER A 1 92 ? -2.742 -7.794 1.806 1.00 91.12 92 SER A N 1
ATOM 750 C CA . SER A 1 92 ? -2.845 -9.011 1.007 1.00 91.12 92 SER A CA 1
ATOM 751 C C . SER A 1 92 ? -4.190 -9.057 0.263 1.00 91.12 92 SER A C 1
ATOM 753 O O . SER A 1 92 ? -5.157 -8.404 0.675 1.00 91.12 92 SER A O 1
ATOM 755 N N . PRO A 1 93 ? -4.319 -9.875 -0.798 1.00 86.94 93 PRO A N 1
ATOM 756 C CA . PRO A 1 93 ? -5.615 -10.137 -1.423 1.00 86.94 93 PRO A CA 1
ATOM 757 C C . PRO A 1 93 ? -6.667 -10.633 -0.419 1.00 86.94 93 PRO A C 1
ATOM 759 O O . PRO A 1 93 ? -7.832 -10.242 -0.494 1.00 86.94 93 PRO A O 1
ATOM 762 N N . GLY A 1 94 ? -6.248 -11.430 0.572 1.00 89.75 94 GLY A N 1
ATOM 763 C CA . GLY A 1 94 ? -7.108 -11.894 1.661 1.00 89.75 94 GLY A CA 1
ATOM 764 C C . GLY A 1 94 ? -7.715 -10.736 2.454 1.00 89.75 94 GLY A C 1
ATOM 765 O O . GLY A 1 94 ? -8.932 -10.694 2.646 1.00 89.75 94 GLY A O 1
ATOM 766 N N . ASP A 1 95 ? -6.904 -9.743 2.820 1.00 89.56 95 ASP A N 1
ATOM 767 C CA . ASP A 1 95 ? -7.361 -8.571 3.579 1.00 89.56 95 ASP A CA 1
ATOM 768 C C . ASP A 1 95 ? -8.410 -7.766 2.812 1.00 89.56 95 ASP A C 1
ATOM 770 O O . ASP A 1 95 ? -9.408 -7.320 3.382 1.00 89.56 95 ASP A O 1
ATOM 774 N N . ILE A 1 96 ? -8.222 -7.633 1.497 1.00 88.44 96 ILE A N 1
ATOM 775 C CA . ILE A 1 96 ? -9.161 -6.925 0.622 1.00 88.44 96 ILE A CA 1
ATOM 776 C C . ILE A 1 96 ? -10.495 -7.675 0.564 1.00 88.44 96 ILE A C 1
ATOM 778 O O . ILE A 1 96 ? -11.553 -7.059 0.711 1.00 88.44 96 ILE A O 1
ATOM 782 N N . THR A 1 97 ? -10.468 -9.003 0.405 1.00 90.69 97 THR A N 1
ATOM 783 C CA . THR A 1 97 ? -11.701 -9.811 0.369 1.00 90.69 97 THR A CA 1
ATOM 784 C C . THR A 1 97 ? -12.464 -9.776 1.693 1.00 90.69 97 THR A C 1
ATOM 786 O O . THR A 1 97 ? -13.696 -9.761 1.699 1.00 90.69 97 THR A O 1
ATOM 789 N N . MET A 1 98 ? -11.752 -9.699 2.821 1.00 93.75 98 MET A N 1
ATOM 790 C CA . MET A 1 98 ? -12.356 -9.646 4.153 1.00 93.75 98 MET A CA 1
ATOM 791 C C . MET A 1 98 ? -12.724 -8.230 4.614 1.00 93.75 98 MET A C 1
ATOM 793 O O . MET A 1 98 ? -13.366 -8.089 5.657 1.00 93.75 98 MET A O 1
ATOM 797 N N . LEU A 1 99 ? -12.407 -7.186 3.840 1.00 91.44 99 LEU A N 1
ATOM 798 C CA . LEU A 1 99 ? -12.608 -5.781 4.215 1.00 91.44 99 LEU A CA 1
ATOM 799 C C . LEU A 1 99 ? -14.027 -5.493 4.723 1.00 91.44 99 LEU A C 1
ATOM 801 O O . LEU A 1 99 ? -14.209 -4.854 5.760 1.00 91.44 99 LEU A O 1
ATOM 805 N N . TRP A 1 100 ? -15.044 -5.974 4.006 1.00 92.00 100 TRP A N 1
ATOM 806 C CA . TRP A 1 100 ? -16.444 -5.762 4.381 1.00 92.00 100 TRP A CA 1
ATOM 807 C C . TRP A 1 100 ? -16.807 -6.460 5.687 1.00 92.00 100 TRP A C 1
ATOM 809 O O . TRP A 1 100 ? -17.519 -5.894 6.516 1.00 92.00 100 TRP A O 1
ATOM 819 N N . ARG A 1 101 ? -16.263 -7.659 5.905 1.00 94.94 101 ARG A N 1
ATOM 820 C CA . ARG A 1 101 ? -16.454 -8.411 7.144 1.00 94.94 101 ARG A CA 1
ATOM 821 C C . ARG A 1 101 ? -15.789 -7.704 8.321 1.00 94.94 101 ARG A C 1
ATOM 823 O O . ARG A 1 101 ? -16.399 -7.619 9.383 1.00 94.94 101 ARG A O 1
ATOM 830 N N . TYR A 1 102 ? -14.590 -7.155 8.132 1.00 93.69 102 TYR A N 1
ATOM 831 C CA . TYR A 1 102 ? -13.906 -6.370 9.160 1.00 93.69 102 TYR A CA 1
ATOM 832 C C . TYR A 1 102 ? -14.670 -5.095 9.510 1.00 93.69 102 TYR A C 1
ATOM 834 O O . TYR A 1 102 ? -14.889 -4.836 10.693 1.00 93.69 102 TYR A O 1
ATOM 842 N N . LYS A 1 103 ? -15.155 -4.346 8.510 1.00 95.50 103 LYS A N 1
ATOM 843 C CA . LYS A 1 103 ? -16.002 -3.162 8.737 1.00 95.50 103 LYS A CA 1
ATOM 844 C C . LYS A 1 103 ? -17.262 -3.518 9.521 1.00 95.50 103 LYS A C 1
ATOM 846 O O . LYS A 1 103 ? -17.529 -2.918 10.558 1.00 95.50 103 LYS A O 1
ATOM 851 N N . TRP A 1 104 ? -17.983 -4.546 9.078 1.00 96.44 104 TRP A N 1
ATOM 852 C CA . TRP A 1 104 ? -19.193 -4.998 9.756 1.00 96.44 104 TRP A CA 1
ATOM 853 C C . TRP A 1 104 ? -18.912 -5.460 11.190 1.00 96.44 104 TRP A C 1
ATOM 855 O O . TRP A 1 104 ? -19.618 -5.065 12.115 1.00 96.44 104 TRP A O 1
ATOM 865 N N . SER A 1 105 ? -17.854 -6.246 11.406 1.00 97.50 105 SER A N 1
ATOM 866 C CA . SER A 1 105 ? -17.469 -6.699 12.745 1.00 97.50 105 SER A CA 1
ATOM 867 C C . SER A 1 105 ? -17.103 -5.529 13.656 1.00 97.50 105 SER A C 1
ATOM 869 O O . SER A 1 105 ? -17.505 -5.526 14.817 1.00 97.50 105 SER A O 1
ATOM 871 N N . ALA A 1 106 ? -16.375 -4.531 13.152 1.00 97.06 106 ALA A N 1
ATOM 872 C CA . ALA A 1 106 ? -16.032 -3.336 13.916 1.00 97.06 106 ALA A CA 1
ATOM 873 C C . ALA A 1 106 ? -17.290 -2.548 14.317 1.00 97.06 106 ALA A C 1
ATOM 875 O O . ALA A 1 106 ? -17.419 -2.140 15.472 1.00 97.06 106 ALA A O 1
ATOM 876 N N . GLU A 1 107 ? -18.258 -2.406 13.406 1.00 97.31 107 GLU A N 1
ATOM 877 C CA . GLU A 1 107 ? -19.549 -1.777 13.701 1.00 97.31 107 GLU A CA 1
ATOM 878 C C . GLU A 1 107 ? -20.351 -2.554 14.752 1.00 97.31 107 GLU A C 1
ATOM 880 O O . GLU A 1 107 ? -20.899 -1.950 15.680 1.00 97.31 107 GLU A O 1
ATOM 885 N N . GLN A 1 108 ? -20.415 -3.887 14.650 1.00 97.50 108 GLN A N 1
ATOM 886 C CA . GLN A 1 108 ? -21.108 -4.706 15.650 1.00 97.50 108 GLN A CA 1
ATOM 887 C C . GLN A 1 108 ? -20.428 -4.615 17.016 1.00 97.50 108 GLN A C 1
ATOM 889 O O . GLN A 1 108 ? -21.113 -4.410 18.021 1.00 97.50 108 GLN A O 1
ATOM 894 N N . ASN A 1 109 ? -19.098 -4.687 17.059 1.00 97.19 109 ASN A N 1
ATOM 895 C CA . ASN A 1 109 ? -18.325 -4.553 18.292 1.00 97.19 109 ASN A CA 1
ATOM 896 C C . ASN A 1 109 ? -18.550 -3.179 18.933 1.00 97.19 109 ASN A C 1
ATOM 898 O O . ASN A 1 109 ? -18.802 -3.094 20.135 1.00 97.19 109 ASN A O 1
ATOM 902 N N . ALA A 1 110 ? -18.563 -2.107 18.134 1.00 97.38 110 ALA A N 1
ATOM 903 C CA . ALA A 1 110 ? -18.879 -0.766 18.615 1.00 97.38 110 ALA A CA 1
ATOM 904 C C . ALA A 1 110 ? -20.298 -0.693 19.208 1.00 97.38 110 ALA A C 1
ATOM 906 O O . ALA A 1 110 ? -20.486 -0.156 20.301 1.00 97.38 110 ALA A O 1
ATOM 907 N N . ARG A 1 111 ? -21.303 -1.283 18.545 1.00 97.31 111 ARG A N 1
ATOM 908 C CA . ARG A 1 111 ? -22.685 -1.334 19.060 1.00 97.31 111 ARG A CA 1
ATOM 909 C C . ARG A 1 111 ? -22.786 -2.116 20.368 1.00 97.31 111 ARG A C 1
ATOM 911 O O . ARG A 1 111 ? -23.460 -1.668 21.295 1.00 97.31 111 ARG A O 1
ATOM 918 N N . GLN A 1 112 ? -22.140 -3.277 20.451 1.00 97.00 112 GLN A N 1
ATOM 919 C CA . GLN A 1 112 ? -22.120 -4.096 21.665 1.00 97.00 112 GLN A CA 1
ATOM 920 C C . GLN A 1 112 ? -21.443 -3.357 22.819 1.00 97.00 112 GLN A C 1
ATOM 922 O O . GLN A 1 112 ? -21.989 -3.325 23.921 1.00 97.00 112 GLN A O 1
ATOM 927 N N . TYR A 1 113 ? -20.321 -2.690 22.548 1.00 97.62 113 TYR A N 1
ATOM 928 C CA . TYR A 1 113 ? -19.617 -1.875 23.529 1.00 97.62 113 TYR A CA 1
ATOM 929 C C . TYR A 1 113 ? -20.499 -0.744 24.076 1.00 97.62 113 TYR A C 1
ATOM 931 O O . TYR A 1 113 ? -20.607 -0.579 25.291 1.00 97.62 113 TYR A O 1
ATOM 939 N N . GLN A 1 114 ? -21.202 -0.009 23.207 1.00 96.81 114 GLN A N 1
ATOM 940 C CA . GLN A 1 114 ? -22.120 1.049 23.648 1.00 96.81 114 GLN A CA 1
ATOM 941 C C . GLN A 1 114 ? -23.272 0.495 24.496 1.00 96.81 114 GLN A C 1
ATOM 943 O O . GLN A 1 114 ? -23.592 1.059 25.543 1.00 96.81 114 GLN A O 1
ATOM 948 N N . LYS A 1 115 ? -23.855 -0.645 24.102 1.00 96.31 115 LYS A N 1
ATOM 949 C CA . LYS A 1 115 ? -24.898 -1.321 24.894 1.00 96.31 115 LYS A CA 1
ATOM 950 C C . LYS A 1 115 ? -24.384 -1.752 26.269 1.00 96.31 115 LYS A C 1
ATOM 952 O O . LYS A 1 115 ? -25.075 -1.545 27.262 1.00 96.31 115 LYS A O 1
ATOM 957 N N . ALA A 1 116 ? -23.186 -2.331 26.340 1.00 94.69 116 ALA A N 1
ATOM 958 C CA . ALA A 1 116 ? -22.567 -2.733 27.601 1.00 94.69 116 ALA A CA 1
ATOM 959 C C . ALA A 1 116 ? -22.298 -1.521 28.506 1.00 94.69 116 ALA A C 1
ATOM 961 O O . ALA A 1 116 ? -22.626 -1.547 29.692 1.00 94.69 116 ALA A O 1
ATOM 962 N N . LYS A 1 117 ? -21.785 -0.428 27.931 1.00 95.31 117 LYS A N 1
ATOM 963 C CA . LYS A 1 117 ? -21.553 0.835 28.640 1.00 95.31 117 LYS A CA 1
ATOM 964 C C . LYS A 1 117 ? -22.847 1.434 29.193 1.00 95.31 117 LYS A C 1
ATOM 966 O O . LYS A 1 117 ? -22.848 1.918 30.322 1.00 95.31 117 LYS A O 1
ATOM 971 N N . GLN A 1 118 ? -23.939 1.387 28.430 1.00 92.19 118 GLN A N 1
ATOM 972 C CA . GLN A 1 118 ? -25.237 1.879 28.891 1.00 92.19 118 GLN A CA 1
ATOM 973 C C . GLN 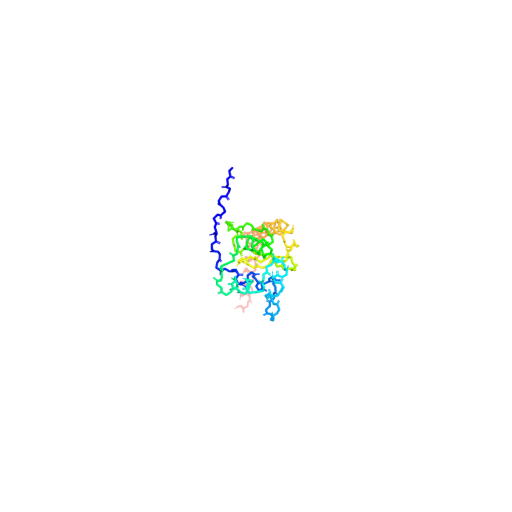A 1 118 ? -25.782 1.022 30.037 1.00 92.19 118 GLN A C 1
ATOM 975 O O . GLN A 1 118 ? -26.100 1.566 31.087 1.00 92.19 118 GLN A O 1
ATOM 980 N N . LYS A 1 119 ? -25.764 -0.311 29.903 1.00 89.69 119 LYS A N 1
ATOM 981 C CA . LYS A 1 119 ? -26.166 -1.223 30.988 1.00 89.69 119 LYS A CA 1
ATOM 982 C C . LYS A 1 119 ? -25.375 -0.988 32.273 1.00 89.69 119 LYS A C 1
ATOM 984 O O . LYS A 1 119 ? -25.946 -1.019 33.355 1.00 89.69 119 LYS A O 1
ATOM 989 N N . LEU A 1 120 ? -24.070 -0.739 32.164 1.00 88.06 120 LEU A N 1
ATOM 990 C CA . LEU A 1 120 ? -23.234 -0.428 33.321 1.00 88.06 120 LEU A CA 1
ATOM 991 C C . LEU A 1 120 ? -23.678 0.873 34.007 1.00 88.06 120 LEU A C 1
ATOM 993 O O . LEU A 1 120 ? -23.805 0.901 35.229 1.00 88.06 120 LEU A O 1
ATOM 997 N N . LYS A 1 121 ? -23.974 1.926 33.235 1.00 87.44 121 LYS A N 1
ATOM 998 C CA . LYS A 1 121 ? -24.541 3.173 33.774 1.00 87.44 121 LYS A CA 1
ATOM 999 C C . LYS A 1 121 ? -25.908 2.950 34.419 1.00 87.44 121 LYS A C 1
ATOM 1001 O O . LYS A 1 121 ? -26.175 3.511 35.479 1.00 87.44 121 LYS A O 1
ATOM 1006 N N . ASP A 1 122 ? -26.758 2.130 33.814 1.00 85.62 122 ASP A N 1
ATOM 1007 C CA . ASP A 1 122 ? -28.092 1.833 34.336 1.00 85.62 122 ASP A CA 1
ATOM 1008 C C . ASP A 1 122 ? -28.000 1.035 35.648 1.00 85.62 122 ASP A C 1
ATOM 1010 O O . ASP A 1 122 ? -28.704 1.342 36.602 1.00 85.62 122 ASP A O 1
ATOM 1014 N N . LEU A 1 123 ? -27.061 0.089 35.762 1.00 81.62 123 LEU A N 1
ATOM 1015 C CA . LEU A 1 123 ? -26.789 -0.636 37.010 1.00 81.62 123 LEU A CA 1
ATOM 1016 C C . LEU A 1 123 ? -26.230 0.286 38.101 1.00 81.62 123 LEU A C 1
ATOM 1018 O O . LEU A 1 123 ? -26.710 0.257 39.231 1.00 81.62 123 LEU A O 1
ATOM 1022 N N . GLN A 1 124 ? -25.254 1.135 37.770 1.00 74.44 124 GLN A N 1
ATOM 1023 C CA . GLN A 1 124 ? -24.669 2.102 38.709 1.00 74.44 124 GLN A CA 1
ATOM 1024 C C . GLN A 1 124 ? -25.668 3.173 39.165 1.00 74.44 124 GLN A C 1
ATOM 1026 O O . GLN A 1 124 ? -25.630 3.623 40.311 1.00 74.44 124 GLN A O 1
ATOM 1031 N N . SER A 1 125 ? -26.555 3.608 38.270 1.00 71.19 125 SER A N 1
ATOM 1032 C CA . SER A 1 125 ? -27.625 4.551 38.604 1.00 71.19 125 SER A CA 1
ATOM 1033 C C . SER A 1 125 ? -28.802 3.870 39.307 1.00 71.19 125 SER A C 1
ATOM 1035 O O . SER A 1 125 ? -29.517 4.544 40.060 1.00 71.19 125 SER A O 1
ATOM 1037 N N . GLY A 1 126 ? -28.944 2.558 39.100 1.00 73.38 126 GLY A N 1
ATOM 1038 C CA . GLY A 1 126 ? -29.964 1.688 39.651 1.00 73.38 126 GLY A CA 1
ATOM 1039 C C . GLY A 1 126 ? -30.013 1.728 41.171 1.00 73.38 126 GLY A C 1
ATOM 1040 O O . GLY A 1 126 ? -29.004 1.651 41.878 1.00 73.38 126 GLY A O 1
ATOM 1041 N N . THR A 1 127 ? -31.238 1.822 41.674 1.00 64.19 127 THR A N 1
ATOM 1042 C CA . THR A 1 127 ? -31.586 1.938 43.090 1.00 64.19 127 THR A CA 1
ATOM 1043 C C . THR A 1 127 ? -30.942 0.842 43.935 1.00 64.19 127 THR A C 1
ATOM 1045 O O . THR A 1 127 ? -30.569 1.115 45.063 1.00 64.19 127 THR A O 1
ATOM 1048 N N . GLN A 1 128 ? -30.730 -0.363 43.392 1.00 67.06 128 GLN A N 1
ATOM 1049 C CA . GLN A 1 128 ? -30.131 -1.494 44.111 1.00 67.06 128 GLN A CA 1
ATOM 1050 C C . GLN A 1 128 ? -28.673 -1.255 44.523 1.00 67.06 128 GLN A C 1
ATOM 1052 O O . GLN A 1 128 ? -28.335 -1.498 45.675 1.00 67.06 128 GLN A O 1
ATOM 1057 N N . LEU A 1 129 ? -27.813 -0.731 43.641 1.00 74.19 129 LEU A N 1
ATOM 1058 C CA . LEU A 1 129 ? -26.411 -0.444 43.984 1.00 74.19 129 LEU A CA 1
ATOM 1059 C C . LEU A 1 129 ? -26.297 0.746 44.943 1.00 74.19 129 LEU A C 1
ATOM 1061 O O . LEU A 1 129 ? -25.481 0.728 45.862 1.00 74.19 129 LEU A O 1
ATOM 1065 N N . LYS A 1 130 ? -27.159 1.756 44.773 1.00 75.88 130 LYS A N 1
ATOM 1066 C CA . LYS A 1 130 ? -27.269 2.875 45.719 1.00 75.88 130 LYS A CA 1
ATOM 1067 C C . LYS A 1 130 ? -27.795 2.428 47.085 1.00 75.88 130 LYS A C 1
ATOM 1069 O O . LYS A 1 130 ? -27.256 2.869 48.092 1.00 75.88 130 LYS A O 1
ATOM 1074 N N . MET A 1 131 ? -28.797 1.546 47.124 1.00 76.44 131 MET A N 1
ATOM 1075 C CA . MET A 1 131 ? -29.324 0.962 48.361 1.00 76.44 131 MET A CA 1
ATOM 1076 C C . MET A 1 131 ? -28.270 0.103 49.049 1.00 76.44 131 MET A C 1
ATOM 1078 O O . MET A 1 131 ? -28.041 0.303 50.230 1.00 76.44 131 MET A O 1
ATOM 1082 N N . LEU A 1 132 ? -27.578 -0.777 48.316 1.00 80.44 132 LEU A N 1
ATOM 1083 C CA . LEU A 1 132 ? -26.495 -1.602 48.860 1.00 80.44 132 L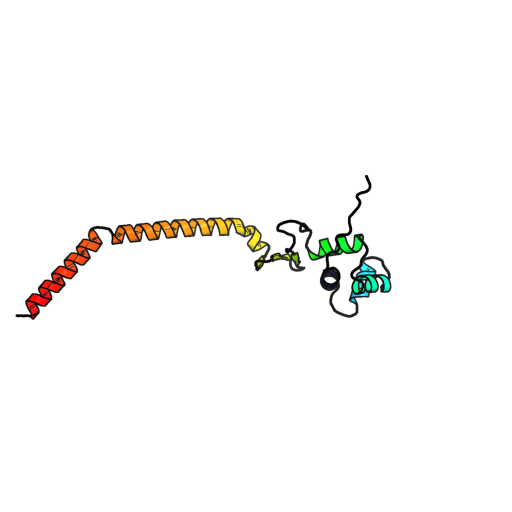EU A CA 1
ATOM 1084 C C . LEU A 1 132 ? -25.369 -0.749 49.450 1.00 80.44 132 LEU A C 1
ATOM 1086 O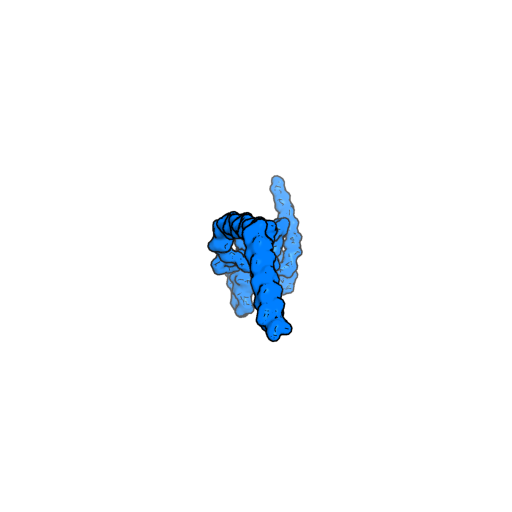 O . LEU A 1 132 ? -24.879 -1.034 50.542 1.00 80.44 132 LEU A O 1
ATOM 1090 N N . ARG A 1 133 ? -24.997 0.332 48.758 1.00 83.12 133 ARG A N 1
ATOM 1091 C CA . ARG A 1 133 ? -24.030 1.304 49.270 1.00 83.12 133 ARG A CA 1
ATOM 1092 C C . ARG A 1 133 ? -24.535 1.978 50.547 1.00 83.12 133 ARG A C 1
ATOM 1094 O O . ARG A 1 133 ? -23.813 1.991 51.533 1.00 83.12 133 ARG A O 1
ATOM 1101 N N . HIS A 1 134 ? -25.781 2.452 50.564 1.00 84.00 134 HIS A N 1
ATOM 1102 C CA . HIS A 1 134 ? -26.389 3.033 51.764 1.00 84.00 134 HIS A CA 1
ATOM 1103 C C . HIS A 1 134 ? -26.466 2.046 52.935 1.00 84.00 134 HIS A C 1
ATOM 1105 O O . HIS A 1 134 ? -26.191 2.435 54.066 1.00 84.00 134 HIS A O 1
ATOM 1111 N N . THR A 1 135 ? -26.810 0.779 52.690 1.00 88.62 135 THR A N 1
ATOM 1112 C CA . THR A 1 135 ? -26.837 -0.250 53.737 1.00 88.62 135 THR A CA 1
ATOM 1113 C C . THR A 1 135 ? -25.439 -0.567 54.255 1.00 88.62 135 THR A C 1
ATOM 1115 O O . THR A 1 135 ? -25.274 -0.747 55.455 1.00 88.62 135 THR A O 1
ATOM 1118 N N . ALA A 1 136 ? -24.420 -0.581 53.390 1.00 90.81 136 ALA A N 1
ATOM 1119 C CA . ALA A 1 136 ? -23.032 -0.761 53.812 1.00 90.81 136 ALA A CA 1
ATOM 1120 C C . ALA A 1 136 ? -22.537 0.431 54.650 1.00 90.81 136 ALA A C 1
ATOM 1122 O O . ALA A 1 136 ? -21.927 0.232 55.698 1.00 90.81 136 ALA A O 1
ATOM 1123 N N . ASP A 1 137 ? -22.858 1.661 54.238 1.00 93.25 137 ASP A N 1
ATOM 1124 C CA . ASP A 1 137 ? -22.539 2.879 54.993 1.00 93.25 137 ASP A CA 1
ATOM 1125 C C . ASP A 1 137 ? -23.246 2.896 56.363 1.00 93.25 137 ASP A C 1
ATOM 1127 O O . ASP A 1 137 ? -22.653 3.301 57.365 1.00 93.25 137 ASP A O 1
ATOM 1131 N N . TYR A 1 138 ? -24.494 2.419 56.428 1.00 92.88 138 TYR A N 1
ATOM 1132 C CA . TYR A 1 138 ? -25.246 2.277 57.678 1.00 92.88 138 TYR A CA 1
ATOM 1133 C C . TYR A 1 138 ? -24.621 1.242 58.622 1.00 92.88 138 TYR A C 1
ATOM 1135 O O . TYR A 1 138 ? -24.405 1.539 59.795 1.00 92.88 138 TYR A O 1
ATOM 1143 N N . LEU A 1 139 ? -24.272 0.056 58.113 1.00 93.88 139 LEU A N 1
ATOM 1144 C CA . LEU A 1 139 ? -23.599 -0.978 58.904 1.00 93.88 139 LEU A CA 1
ATOM 1145 C C . LEU A 1 139 ? -22.242 -0.495 59.431 1.00 93.88 139 LEU A C 1
ATOM 1147 O O . LEU A 1 139 ? -21.924 -0.733 60.590 1.00 93.88 139 LEU A O 1
ATOM 1151 N N . ASN A 1 140 ? -21.470 0.233 58.620 1.00 93.38 140 ASN A N 1
ATOM 1152 C CA . ASN A 1 140 ? -20.200 0.812 59.062 1.00 93.38 140 ASN A CA 1
ATOM 1153 C C . ASN A 1 140 ? -20.384 1.834 60.191 1.00 93.38 140 ASN A C 1
ATOM 1155 O O . ASN A 1 140 ? -19.579 1.854 61.119 1.00 93.38 140 ASN A O 1
ATOM 1159 N N . ARG A 1 141 ? -21.437 2.663 60.144 1.00 92.88 141 ARG A N 1
ATOM 1160 C CA . ARG 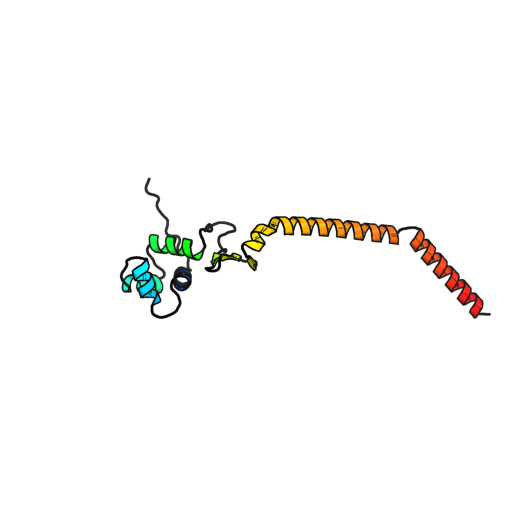A 1 141 ? -21.763 3.573 61.255 1.00 92.88 141 ARG A CA 1
ATOM 1161 C C . ARG A 1 141 ? -22.120 2.818 62.526 1.00 92.88 141 ARG A C 1
ATOM 1163 O O . ARG A 1 141 ? -21.552 3.126 63.562 1.00 92.88 141 ARG A O 1
ATOM 1170 N N . LEU A 1 142 ? -22.989 1.814 62.426 1.00 90.94 142 LEU A N 1
ATOM 1171 C CA . LEU A 1 142 ? -23.363 0.978 63.569 1.00 90.94 142 LEU A CA 1
ATOM 1172 C C . LEU A 1 142 ? -22.145 0.319 64.216 1.00 90.94 142 LEU A C 1
ATOM 1174 O O . LEU A 1 142 ? -22.018 0.318 65.433 1.00 90.94 142 LEU A O 1
ATOM 1178 N N . VAL A 1 143 ? -21.234 -0.226 63.408 1.00 93.19 143 VAL A N 1
ATOM 1179 C CA . VAL A 1 143 ? -19.997 -0.824 63.924 1.00 93.19 143 VAL A CA 1
ATOM 1180 C C . VAL A 1 143 ? -19.144 0.222 64.637 1.00 93.19 143 VAL A C 1
ATOM 1182 O O . VAL A 1 143 ? -18.666 -0.055 65.730 1.00 93.19 143 VAL A O 1
ATOM 1185 N N . LEU A 1 144 ? -18.985 1.419 64.061 1.00 90.81 144 LEU A N 1
ATOM 1186 C CA . LEU A 1 144 ? -18.231 2.506 64.689 1.00 90.81 144 LEU A CA 1
ATOM 1187 C C . LEU A 1 144 ? -18.838 2.930 66.030 1.00 90.81 144 LEU A C 1
ATOM 1189 O O . LEU A 1 144 ? -18.093 3.069 66.996 1.00 90.81 144 LEU A O 1
ATOM 1193 N N . GLU A 1 145 ? -20.160 3.083 66.092 1.00 90.81 145 GLU A N 1
ATOM 1194 C CA . GLU A 1 145 ? -20.899 3.402 67.320 1.00 90.81 145 GLU A CA 1
ATOM 1195 C C . GLU A 1 145 ? -20.693 2.318 68.390 1.00 90.81 145 GLU A C 1
ATOM 1197 O O . GLU A 1 145 ? -20.346 2.640 69.521 1.00 90.81 145 GLU A O 1
ATOM 1202 N N . LEU A 1 146 ? -20.785 1.038 68.017 1.00 87.88 146 LEU A N 1
ATOM 1203 C CA . LEU A 1 146 ? -20.578 -0.098 68.927 1.00 87.88 146 LEU A CA 1
ATOM 1204 C C . LEU A 1 146 ? -19.124 -0.275 69.393 1.00 87.88 146 LEU A C 1
ATOM 1206 O O . LEU A 1 146 ? -18.887 -0.935 70.396 1.00 87.88 146 LEU A O 1
ATOM 1210 N N . THR A 1 147 ? -18.145 0.254 68.657 1.00 85.19 147 THR A N 1
ATOM 1211 C CA . THR A 1 147 ? -16.721 0.211 69.047 1.00 85.19 147 THR A CA 1
ATOM 1212 C C . THR A 1 147 ? -16.252 1.427 69.849 1.00 85.19 147 THR A C 1
ATOM 1214 O O . THR A 1 147 ? -15.097 1.449 70.272 1.00 85.19 147 THR A O 1
ATOM 1217 N N . GLN A 1 148 ? -17.093 2.455 70.004 1.00 70.75 148 GLN A N 1
ATOM 1218 C CA . GLN A 1 148 ? -16.781 3.662 70.783 1.00 70.75 148 GLN A CA 1
ATOM 1219 C C . GLN A 1 148 ? -17.357 3.635 72.212 1.00 70.75 148 GLN A C 1
ATOM 1221 O O . GLN A 1 148 ? -17.014 4.519 72.999 1.00 70.75 148 GLN A O 1
ATOM 1226 N N . GLU A 1 149 ? -18.177 2.633 72.547 1.00 51.50 149 GLU A N 1
ATOM 1227 C CA . GLU A 1 149 ? -18.520 2.228 73.925 1.00 51.50 149 GLU A CA 1
ATOM 1228 C C . GLU A 1 149 ? -17.479 1.248 74.493 1.00 51.50 149 GLU A C 1
ATOM 1230 O O . GLU A 1 149 ? -17.181 1.357 75.705 1.00 51.50 149 GLU A O 1
#

pLDDT: mean 83.38, std 12.22, range [37.09, 97.62]

Radius of gyration: 33.16 Å; chains: 1; bounding box: 56×25×108 Å

Sequence (149 aa):
MKLQLKKQVLPEFAEMYVACFGVWPKKHKLAAEFFGVSEQTAKRWYETNNPSLVAHRYLTVHYRGYLPLTGAWQFCRIDKDGILHTPHGVCSPGDITMLWRYKWSAEQNARQYQKAKQKLKDLQSGTQLKMLRHTADYLNRLVLELTQE